Protein AF-A0A7V6E775-F1 (afdb_monomer_lite)

Structure (mmCIF, N/CA/C/O backbone):
data_AF-A0A7V6E775-F1
#
_entry.id   AF-A0A7V6E775-F1
#
loop_
_atom_site.group_PDB
_atom_site.id
_atom_site.type_symbol
_atom_site.label_atom_id
_atom_site.label_alt_id
_atom_site.label_comp_id
_atom_site.label_asym_id
_atom_site.label_entity_id
_atom_site.label_seq_id
_atom_site.pdbx_PDB_ins_code
_atom_site.Cartn_x
_atom_site.Cartn_y
_atom_site.Cartn_z
_atom_site.occupancy
_atom_site.B_iso_or_equiv
_atom_site.auth_seq_id
_atom_site.auth_comp_id
_atom_site.auth_asym_id
_atom_site.auth_atom_id
_atom_site.pdbx_PDB_model_num
ATOM 1 N N . MET A 1 1 ? 7.003 4.328 -23.461 1.00 48.69 1 MET A N 1
ATOM 2 C CA . MET A 1 1 ? 7.002 4.753 -22.043 1.00 48.69 1 MET A CA 1
ATOM 3 C C . MET A 1 1 ? 8.318 4.327 -21.418 1.00 48.69 1 MET A C 1
ATOM 5 O O . MET A 1 1 ? 8.668 3.161 -21.555 1.00 48.69 1 MET A O 1
ATOM 9 N N . ARG A 1 2 ? 9.081 5.244 -20.806 1.00 53.28 2 ARG A N 1
ATOM 10 C CA . ARG A 1 2 ? 10.233 4.834 -19.986 1.00 53.28 2 ARG A CA 1
ATOM 11 C C . ARG A 1 2 ? 9.691 4.055 -18.780 1.00 53.28 2 ARG A C 1
ATOM 13 O O . ARG A 1 2 ? 8.691 4.500 -18.218 1.00 53.28 2 ARG A O 1
ATOM 20 N N . PRO A 1 3 ? 10.284 2.916 -18.399 1.00 61.34 3 PRO A N 1
ATOM 21 C CA . PRO A 1 3 ? 9.878 2.229 -17.184 1.00 61.34 3 PRO A CA 1
ATOM 22 C C . PRO A 1 3 ? 10.198 3.125 -15.984 1.00 61.34 3 PRO A C 1
ATOM 24 O O . PRO A 1 3 ? 11.364 3.407 -15.724 1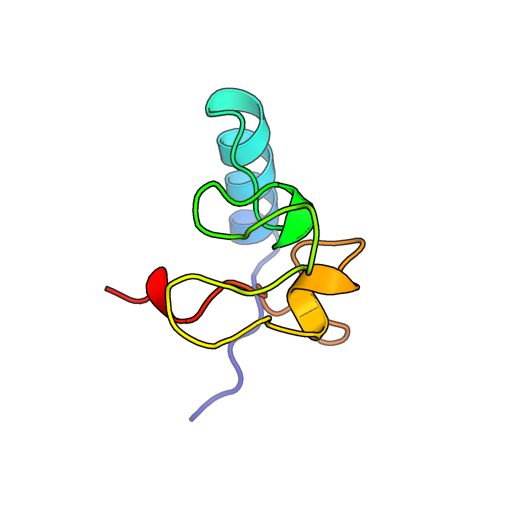.00 61.34 3 PRO A O 1
ATOM 27 N N . TYR A 1 4 ? 9.166 3.609 -15.294 1.00 76.00 4 TYR A N 1
ATOM 28 C CA . TYR A 1 4 ? 9.323 4.316 -14.024 1.00 76.00 4 TYR A CA 1
ATOM 29 C C . TYR A 1 4 ? 9.921 3.357 -12.990 1.00 76.00 4 TYR A C 1
ATOM 31 O O . TYR A 1 4 ? 9.510 2.202 -12.940 1.00 76.00 4 TYR A O 1
ATOM 39 N N . VAL A 1 5 ? 10.891 3.815 -12.204 1.00 83.75 5 VAL A N 1
ATOM 40 C CA . VAL A 1 5 ? 11.474 3.108 -11.054 1.00 83.75 5 VAL A CA 1
ATOM 41 C C . VAL A 1 5 ? 11.553 4.139 -9.938 1.00 83.75 5 VAL A C 1
ATOM 43 O O . VAL A 1 5 ? 12.021 5.250 -10.187 1.00 83.75 5 VAL A O 1
ATOM 46 N N . ALA A 1 6 ? 11.065 3.791 -8.749 1.00 83.38 6 ALA A N 1
ATOM 47 C CA . ALA A 1 6 ? 11.059 4.712 -7.624 1.00 83.38 6 ALA A CA 1
ATOM 48 C C . ALA A 1 6 ? 12.495 4.973 -7.156 1.00 83.38 6 ALA A C 1
ATOM 50 O O . ALA A 1 6 ? 13.280 4.041 -6.962 1.00 83.38 6 ALA A O 1
ATOM 51 N N . THR A 1 7 ? 12.838 6.241 -6.964 1.00 87.94 7 THR A N 1
ATOM 52 C CA . THR A 1 7 ? 14.111 6.639 -6.355 1.00 87.94 7 THR A CA 1
ATOM 53 C C . THR A 1 7 ? 14.123 6.328 -4.858 1.00 87.94 7 THR A C 1
ATOM 55 O O . THR A 1 7 ? 13.076 6.191 -4.220 1.00 87.94 7 THR A O 1
ATOM 58 N N . GLU A 1 8 ? 15.313 6.249 -4.259 1.00 86.88 8 GLU A N 1
ATOM 59 C CA . GLU A 1 8 ? 15.443 6.023 -2.813 1.00 86.88 8 GLU A CA 1
ATOM 60 C C . GLU A 1 8 ? 14.761 7.123 -1.985 1.00 86.88 8 GLU A C 1
ATOM 62 O O . GLU A 1 8 ? 14.149 6.831 -0.957 1.00 86.88 8 GLU A O 1
ATOM 67 N N . GLU A 1 9 ? 14.803 8.373 -2.454 1.00 89.06 9 GLU A N 1
ATOM 68 C CA . GLU A 1 9 ? 14.120 9.498 -1.809 1.00 89.06 9 GLU A CA 1
ATOM 69 C C . GLU A 1 9 ? 12.594 9.345 -1.853 1.00 89.06 9 GLU A C 1
ATOM 71 O O . GLU A 1 9 ? 11.928 9.546 -0.837 1.00 89.06 9 GLU A O 1
ATOM 76 N N . GLU A 1 10 ? 12.028 8.924 -2.989 1.00 86.88 10 GLU A N 1
ATOM 77 C CA . GLU A 1 10 ? 10.588 8.656 -3.108 1.00 86.88 10 GLU A CA 1
ATOM 78 C C . GLU A 1 10 ? 10.149 7.493 -2.213 1.00 86.88 10 GLU A C 1
ATOM 80 O O . GLU A 1 10 ? 9.112 7.574 -1.552 1.00 86.88 10 GLU A O 1
ATOM 85 N N . VAL A 1 11 ? 10.948 6.424 -2.145 1.00 87.94 11 VAL A N 1
ATOM 86 C CA . VAL A 1 11 ? 10.690 5.274 -1.264 1.00 87.94 11 VAL A CA 1
ATOM 87 C C . VAL A 1 11 ? 10.731 5.685 0.202 1.00 87.94 11 VAL A C 1
ATOM 89 O O . VAL A 1 11 ? 9.871 5.266 0.983 1.00 87.94 11 VAL A O 1
ATOM 92 N N . LYS A 1 12 ? 11.712 6.505 0.587 1.00 89.81 12 LYS A N 1
ATOM 93 C CA . LYS A 1 12 ? 11.836 7.016 1.952 1.00 89.81 12 LYS A CA 1
ATOM 94 C C . LYS A 1 12 ? 10.632 7.882 2.316 1.00 89.81 12 LYS A C 1
ATOM 96 O O . LYS A 1 12 ? 9.973 7.595 3.315 1.00 89.81 12 LYS A O 1
ATOM 101 N N . ARG A 1 13 ? 10.280 8.841 1.455 1.00 89.50 13 ARG A N 1
ATOM 102 C CA . ARG A 1 13 ? 9.111 9.707 1.647 1.00 89.50 13 ARG A CA 1
ATOM 103 C C . ARG A 1 13 ? 7.828 8.886 1.783 1.00 89.50 13 ARG A C 1
ATOM 105 O O . ARG A 1 13 ? 7.083 9.084 2.736 1.00 89.50 13 ARG A O 1
ATOM 112 N N . PHE A 1 14 ? 7.620 7.895 0.913 1.00 86.94 14 PHE A N 1
ATOM 113 C CA . PHE A 1 14 ? 6.453 7.015 0.992 1.00 86.94 14 PHE A CA 1
ATOM 114 C C . PHE A 1 14 ? 6.382 6.249 2.319 1.00 86.94 14 PHE A C 1
ATOM 116 O O . PHE A 1 14 ? 5.302 6.123 2.891 1.00 86.94 14 PHE A O 1
ATOM 123 N N . ARG A 1 15 ? 7.509 5.744 2.843 1.00 86.69 15 ARG A N 1
ATOM 124 C CA . ARG A 1 15 ? 7.531 5.075 4.157 1.00 86.69 15 ARG A CA 1
ATOM 125 C C . ARG A 1 15 ? 7.135 6.028 5.282 1.00 86.69 15 ARG A C 1
ATOM 127 O O . ARG A 1 15 ? 6.292 5.660 6.098 1.00 86.69 15 ARG A O 1
ATOM 134 N N . GLU A 1 16 ? 7.697 7.235 5.291 1.00 90.62 16 GLU A N 1
ATOM 135 C CA . GLU A 1 16 ? 7.389 8.262 6.294 1.00 90.62 16 GLU A CA 1
ATOM 136 C C . GLU A 1 16 ? 5.907 8.665 6.248 1.00 90.62 16 GLU A C 1
ATOM 138 O O . GLU A 1 16 ? 5.228 8.698 7.276 1.00 90.62 16 GLU A O 1
ATOM 143 N N . GLU A 1 17 ? 5.370 8.905 5.051 1.00 88.44 17 GLU A N 1
ATOM 144 C CA . GLU A 1 17 ? 3.957 9.232 4.849 1.00 88.44 17 GLU A CA 1
ATOM 145 C C . GLU A 1 17 ? 3.042 8.064 5.228 1.00 88.44 17 GLU A C 1
ATOM 147 O O . GLU A 1 17 ? 2.020 8.263 5.887 1.00 88.44 17 GLU A O 1
ATOM 152 N N . ARG A 1 18 ? 3.421 6.830 4.879 1.00 86.69 18 ARG A N 1
ATOM 153 C CA . ARG A 1 18 ? 2.669 5.625 5.238 1.00 86.69 18 ARG A CA 1
ATOM 154 C C . ARG A 1 18 ? 2.549 5.472 6.747 1.00 86.69 18 ARG A C 1
ATOM 156 O O . ARG A 1 18 ? 1.455 5.183 7.222 1.00 86.69 18 ARG A O 1
ATOM 163 N N . GLU A 1 19 ? 3.636 5.641 7.495 1.00 87.50 19 GLU A N 1
ATOM 164 C CA . GLU A 1 19 ? 3.587 5.567 8.959 1.00 87.50 19 GLU A CA 1
ATOM 165 C C . GLU A 1 19 ? 2.768 6.713 9.552 1.00 87.50 19 GLU A C 1
ATOM 167 O O . GLU A 1 19 ? 1.900 6.480 10.396 1.00 87.50 19 GLU A O 1
ATOM 172 N N . ARG A 1 20 ? 2.981 7.940 9.062 1.00 89.69 20 ARG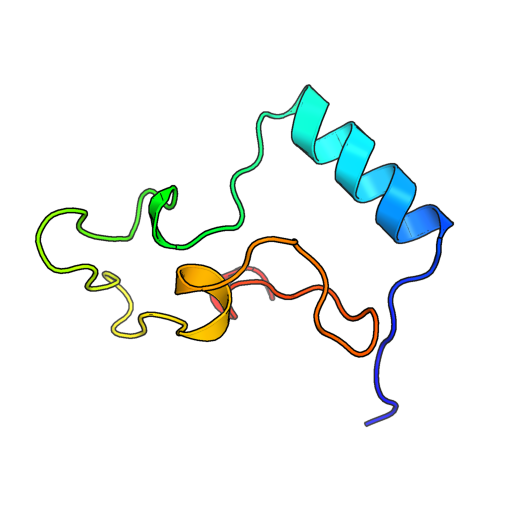 A N 1
ATOM 173 C CA . ARG A 1 20 ? 2.302 9.137 9.567 1.00 89.69 20 ARG A CA 1
ATOM 174 C C . ARG A 1 20 ? 0.792 9.102 9.346 1.00 89.69 20 ARG A C 1
ATOM 176 O O . ARG A 1 20 ? 0.035 9.461 10.244 1.00 89.69 20 ARG A O 1
ATOM 183 N N . PHE A 1 21 ? 0.360 8.688 8.159 1.00 85.56 21 PHE A N 1
ATOM 184 C CA . PHE A 1 21 ? -1.046 8.704 7.749 1.00 85.56 21 PHE A CA 1
ATOM 185 C C . PHE A 1 21 ? -1.701 7.319 7.788 1.00 85.56 21 PHE A C 1
ATOM 187 O O . PHE A 1 21 ? -2.852 7.175 7.385 1.00 85.56 21 PHE A O 1
ATOM 194 N N . LYS A 1 22 ? -0.984 6.299 8.283 1.00 82.44 22 LYS A N 1
ATOM 195 C CA . LYS A 1 22 ? -1.422 4.893 8.333 1.00 82.44 22 LYS A CA 1
ATOM 196 C C . LYS A 1 22 ? -1.966 4.388 6.992 1.00 82.44 22 LYS A C 1
ATOM 198 O O . LYS A 1 22 ? -2.992 3.713 6.941 1.00 82.44 22 LYS A O 1
ATOM 203 N N . LEU A 1 23 ? -1.270 4.718 5.903 1.00 81.44 23 LEU A N 1
ATOM 204 C CA . LEU A 1 23 ? -1.700 4.346 4.555 1.00 81.44 23 LEU A CA 1
ATOM 205 C C . LEU A 1 23 ? -1.599 2.830 4.348 1.00 81.44 23 LEU A C 1
ATOM 207 O O . LEU A 1 23 ? -0.587 2.187 4.653 1.00 81.44 23 LEU A O 1
ATOM 211 N N . VAL A 1 24 ? -2.658 2.271 3.775 1.00 82.94 24 VAL A N 1
ATOM 212 C CA . VAL A 1 24 ? -2.755 0.864 3.388 1.00 82.94 24 VAL A CA 1
ATOM 213 C C . VAL A 1 24 ? -2.651 0.758 1.871 1.00 82.94 24 VAL A C 1
ATOM 215 O O . VAL A 1 24 ? -3.264 1.532 1.144 1.00 82.94 24 VAL A O 1
ATOM 218 N N . TYR A 1 25 ? -1.837 -0.179 1.390 1.00 79.25 25 TYR A N 1
ATOM 219 C CA . TYR A 1 25 ? -1.582 -0.368 -0.044 1.00 79.25 25 TYR A CA 1
ATOM 220 C C . TYR A 1 25 ? -2.000 -1.756 -0.542 1.00 79.25 25 TYR A C 1
ATOM 222 O O . TYR A 1 25 ? -2.155 -1.954 -1.745 1.00 79.25 25 TYR A O 1
ATOM 230 N N . LYS A 1 26 ? -2.196 -2.721 0.365 1.00 82.25 26 LYS A N 1
ATOM 231 C CA . LYS A 1 26 ? -2.645 -4.070 0.016 1.00 82.25 26 LYS A CA 1
ATOM 232 C C . LYS A 1 26 ? -4.150 -4.083 -0.203 1.00 82.25 26 LYS A C 1
ATOM 234 O O . LYS A 1 26 ? -4.896 -3.406 0.504 1.00 82.25 26 LYS A O 1
ATOM 239 N N . CYS A 1 27 ? -4.605 -4.916 -1.136 1.00 81.44 27 CYS A N 1
ATOM 240 C CA . CYS A 1 27 ? -6.037 -5.083 -1.390 1.00 81.44 27 CYS A CA 1
ATOM 241 C C . CYS A 1 27 ? -6.786 -5.598 -0.149 1.00 81.44 27 CYS A C 1
ATOM 243 O O . CYS A 1 27 ? -7.889 -5.143 0.110 1.00 81.44 27 CYS A O 1
ATOM 245 N N . GLN A 1 28 ? -6.179 -6.472 0.658 1.00 81.62 28 GLN A N 1
ATOM 246 C CA . GLN A 1 28 ? -6.804 -7.035 1.868 1.00 81.62 28 GLN A CA 1
ATOM 247 C C . GLN A 1 28 ? -7.129 -5.983 2.942 1.00 81.62 28 GLN A C 1
ATOM 249 O O . GLN A 1 28 ? -8.064 -6.147 3.726 1.00 81.62 28 GLN A O 1
ATOM 254 N N . ASP A 1 29 ? -6.361 -4.896 2.956 1.00 83.00 29 ASP A N 1
ATOM 255 C CA . ASP A 1 29 ? -6.523 -3.781 3.886 1.00 83.00 29 ASP A CA 1
ATOM 256 C C . ASP A 1 29 ? -7.348 -2.634 3.274 1.00 83.00 29 ASP A C 1
ATOM 258 O O . ASP A 1 29 ? -7.612 -1.628 3.931 1.00 83.00 29 ASP A O 1
ATOM 262 N N . CYS A 1 30 ? -7.755 -2.760 2.009 1.00 81.69 30 CYS A N 1
ATOM 263 C CA . CYS A 1 30 ? -8.465 -1.721 1.278 1.00 81.69 30 CYS A CA 1
ATOM 264 C C . CYS A 1 30 ? -9.941 -1.658 1.688 1.00 81.69 30 CYS A C 1
ATOM 266 O O . CYS A 1 30 ? -10.632 -2.672 1.735 1.00 81.69 30 CYS A O 1
ATOM 268 N N . ALA A 1 31 ? -10.459 -0.445 1.894 1.00 84.19 31 ALA A N 1
ATOM 269 C CA . ALA A 1 31 ? -11.867 -0.219 2.233 1.00 84.19 31 ALA A CA 1
ATOM 270 C C . ALA A 1 31 ? -12.854 -0.635 1.123 1.00 84.19 31 ALA A C 1
ATOM 272 O O . ALA A 1 31 ? -14.031 -0.842 1.397 1.00 84.19 31 ALA A O 1
ATOM 273 N N . PHE A 1 32 ? -12.382 -0.745 -0.122 1.00 81.38 32 PHE A N 1
ATOM 274 C CA . PHE A 1 32 ? -13.194 -1.109 -1.287 1.00 81.38 32 PHE A CA 1
ATOM 275 C C . PHE A 1 32 ? -13.150 -2.602 -1.623 1.00 81.38 32 PHE A C 1
ATOM 277 O O . PHE A 1 32 ? -13.708 -3.010 -2.640 1.00 81.38 32 PHE A O 1
ATOM 284 N N . VAL A 1 33 ? -12.449 -3.407 -0.825 1.00 84.00 33 VAL A N 1
ATOM 285 C CA . VAL A 1 33 ? -12.371 -4.854 -1.023 1.00 84.00 33 VAL A CA 1
ATOM 286 C C . VAL A 1 33 ? -13.267 -5.539 -0.003 1.00 84.00 33 VAL A C 1
ATOM 288 O O . VAL A 1 33 ? -13.150 -5.293 1.200 1.00 84.00 33 VAL A O 1
ATOM 291 N N . ASN A 1 34 ? -14.151 -6.416 -0.478 1.00 85.25 34 ASN A N 1
ATOM 292 C CA . ASN A 1 34 ? -14.873 -7.319 0.400 1.00 85.25 34 ASN A CA 1
ATOM 293 C C . ASN A 1 34 ? -13.893 -8.353 0.961 1.00 85.25 34 ASN A C 1
ATOM 295 O O . ASN A 1 34 ? -13.210 -9.050 0.216 1.00 85.25 34 ASN A O 1
ATOM 299 N N . LYS A 1 35 ? -13.812 -8.462 2.286 1.00 82.44 35 LYS A N 1
ATOM 300 C CA . LYS A 1 35 ? -12.858 -9.355 2.958 1.00 82.44 35 LYS A CA 1
ATOM 301 C C . LYS A 1 35 ? -13.260 -10.825 2.887 1.00 82.44 35 LYS A C 1
ATOM 303 O O . LYS A 1 35 ? -12.398 -11.677 3.072 1.00 82.44 35 LYS A O 1
ATOM 308 N N . GLU A 1 36 ? -14.535 -11.114 2.642 1.00 83.06 36 GLU A N 1
ATOM 309 C CA . GLU A 1 36 ? -15.050 -12.486 2.607 1.00 83.06 36 GLU A CA 1
ATOM 310 C C . GLU A 1 36 ? -14.651 -13.212 1.321 1.00 83.06 36 GLU A C 1
ATOM 312 O O . GLU A 1 36 ? -14.186 -14.348 1.366 1.00 83.06 36 GLU A O 1
ATOM 317 N N . ASP A 1 37 ? -14.782 -12.540 0.178 1.00 82.19 37 ASP A N 1
ATOM 318 C CA . ASP A 1 37 ? -14.541 -13.131 -1.142 1.00 82.19 37 ASP A CA 1
ATOM 319 C C . ASP A 1 37 ? -13.396 -12.454 -1.923 1.00 82.19 37 ASP A C 1
ATOM 321 O O . ASP A 1 37 ? -13.054 -12.877 -3.027 1.00 82.19 37 ASP A O 1
ATOM 325 N N . LEU A 1 38 ? -12.763 -11.431 -1.335 1.00 76.38 38 LEU A N 1
ATOM 326 C CA . LEU A 1 38 ? -11.681 -10.638 -1.929 1.00 76.38 38 LEU A CA 1
ATOM 327 C C . LEU A 1 38 ? -12.064 -9.930 -3.243 1.00 76.38 38 LEU A C 1
ATOM 329 O O . LEU A 1 38 ? -11.173 -9.475 -3.968 1.00 76.38 38 LEU A O 1
ATOM 333 N N . SER A 1 39 ? -13.357 -9.765 -3.548 1.00 80.50 39 SER A N 1
ATOM 334 C CA . SER A 1 39 ? -13.800 -8.891 -4.637 1.00 80.50 39 SER A CA 1
ATOM 335 C C . SER A 1 39 ? -13.535 -7.428 -4.317 1.00 80.50 39 SER A C 1
ATOM 337 O O . SER A 1 39 ? -13.705 -6.946 -3.200 1.00 80.50 39 SER A O 1
ATOM 339 N N . CYS A 1 40 ? -13.121 -6.692 -5.340 1.00 81.81 40 CYS A N 1
ATOM 340 C CA . CYS A 1 40 ? -13.031 -5.243 -5.297 1.00 81.81 40 CYS A CA 1
ATOM 341 C C . CYS A 1 40 ? -14.328 -4.656 -5.856 1.00 81.81 40 CYS A C 1
ATOM 343 O O . CYS A 1 40 ? -14.756 -5.071 -6.934 1.00 81.81 40 CYS A O 1
ATOM 345 N N . THR A 1 41 ? -14.899 -3.643 -5.201 1.00 80.88 41 THR A N 1
ATOM 346 C CA . THR A 1 41 ? -16.092 -2.910 -5.675 1.00 80.88 41 THR A CA 1
ATOM 347 C C . THR A 1 41 ? -15.922 -2.348 -7.091 1.00 80.88 41 THR A C 1
ATOM 349 O O . THR A 1 41 ? -16.895 -2.166 -7.815 1.00 80.88 41 THR A O 1
ATOM 352 N N . PHE A 1 42 ? -14.681 -2.113 -7.522 1.00 76.56 42 PHE A N 1
ATOM 353 C CA . PHE A 1 42 ? -14.361 -1.646 -8.872 1.00 76.56 42 PHE A CA 1
ATOM 354 C C . PHE A 1 42 ? -14.185 -2.774 -9.903 1.00 76.56 42 PHE A C 1
ATOM 356 O O . PHE A 1 42 ? -13.847 -2.494 -11.047 1.00 76.56 42 PHE A O 1
ATOM 363 N N . GLY A 1 43 ? -14.393 -4.037 -9.521 1.00 68.88 43 GLY A N 1
ATOM 364 C CA . GLY A 1 43 ? -14.311 -5.196 -10.416 1.00 68.88 43 GLY A CA 1
ATOM 365 C C . GLY A 1 43 ? -12.900 -5.747 -10.644 1.00 68.88 43 GLY A C 1
ATOM 366 O O . GLY A 1 43 ? -12.720 -6.599 -11.508 1.00 68.88 43 GLY A O 1
ATOM 367 N N . TYR A 1 44 ? -11.900 -5.294 -9.879 1.00 67.69 44 TYR A N 1
ATOM 368 C CA . TYR A 1 44 ? -10.505 -5.718 -10.048 1.00 67.69 44 TYR A CA 1
ATOM 369 C C . TYR A 1 44 ? -9.845 -6.073 -8.709 1.00 67.69 44 TYR A C 1
ATOM 371 O O . TYR A 1 44 ? -9.314 -5.180 -8.040 1.00 67.69 44 TYR A O 1
ATOM 379 N N . PRO A 1 45 ? -9.804 -7.347 -8.284 1.00 63.72 45 PRO A N 1
ATOM 380 C CA . PRO A 1 45 ? -8.752 -7.749 -7.368 1.00 63.72 45 PRO A CA 1
ATOM 381 C C . PRO A 1 45 ? -7.414 -7.655 -8.112 1.00 63.72 45 PRO A C 1
ATOM 383 O O . PRO A 1 45 ? -7.174 -8.368 -9.085 1.00 63.72 45 PRO A O 1
ATOM 386 N N . ASN A 1 46 ? -6.533 -6.750 -7.684 1.00 70.06 46 ASN A N 1
ATOM 387 C CA . ASN A 1 46 ? -5.177 -6.696 -8.219 1.00 70.06 46 ASN A CA 1
ATOM 388 C C . ASN A 1 46 ? -4.370 -7.814 -7.550 1.00 70.06 46 ASN A C 1
ATOM 390 O O . ASN A 1 46 ? -3.972 -7.679 -6.394 1.00 70.06 46 ASN A O 1
ATOM 394 N N . GLU A 1 47 ? -4.151 -8.924 -8.263 1.00 73.69 47 GLU A N 1
ATOM 395 C CA . GLU A 1 47 ? -3.410 -10.084 -7.746 1.00 73.69 47 GLU A CA 1
ATOM 396 C C . GLU A 1 47 ? -2.052 -9.704 -7.154 1.00 73.69 47 GLU A C 1
ATOM 398 O O . GLU A 1 47 ? -1.651 -10.258 -6.130 1.00 73.69 47 GLU A O 1
ATOM 403 N N . THR A 1 48 ? -1.369 -8.729 -7.757 1.00 71.56 48 THR A N 1
ATOM 404 C CA . THR A 1 48 ? -0.097 -8.227 -7.245 1.00 71.56 48 THR A CA 1
ATOM 405 C C . THR A 1 48 ? -0.279 -7.590 -5.876 1.00 71.56 48 THR A C 1
ATOM 407 O O . THR A 1 48 ? 0.522 -7.865 -5.001 1.00 71.56 48 THR A O 1
ATOM 410 N N . LEU A 1 49 ? -1.336 -6.807 -5.644 1.00 74.44 49 LEU A N 1
ATOM 411 C CA . LEU A 1 49 ? -1.618 -6.168 -4.347 1.00 74.44 49 LEU A CA 1
ATOM 412 C C . LEU A 1 49 ? -2.263 -7.102 -3.320 1.00 74.44 49 LEU A C 1
ATOM 414 O O . LEU A 1 49 ? -2.193 -6.829 -2.122 1.00 74.44 49 LEU A O 1
ATOM 418 N N . LEU A 1 50 ? -2.897 -8.188 -3.767 1.00 75.94 50 LEU A N 1
ATOM 419 C CA . LEU A 1 50 ? -3.347 -9.273 -2.893 1.00 75.94 50 LEU A CA 1
ATOM 420 C C . LEU A 1 50 ? -2.163 -10.085 -2.361 1.00 75.94 50 LEU A C 1
ATOM 422 O O . LEU A 1 50 ? -2.180 -10.501 -1.207 1.00 75.94 50 LEU A O 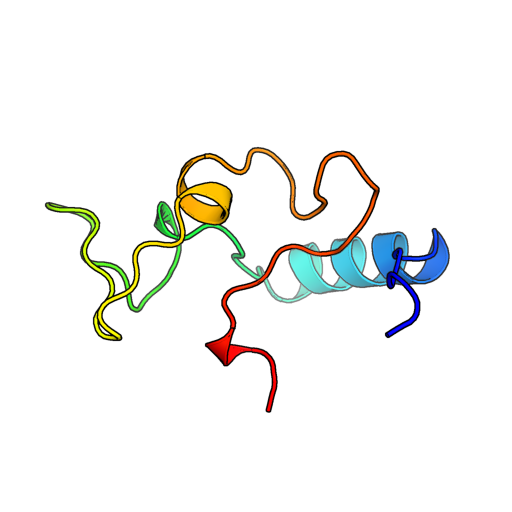1
ATOM 426 N N . LYS A 1 51 ? -1.140 -10.294 -3.196 1.00 72.56 51 LYS A N 1
ATOM 427 C CA . LYS A 1 51 ? 0.068 -11.074 -2.879 1.00 72.56 51 LYS A CA 1
ATOM 428 C C . LYS A 1 51 ? 1.278 -10.190 -2.546 1.00 72.56 51 LYS A C 1
ATOM 430 O O . LYS A 1 51 ? 2.384 -10.698 -2.398 1.00 72.56 51 LYS A O 1
ATOM 435 N N . ALA A 1 52 ? 1.097 -8.872 -2.469 1.00 71.19 52 ALA A N 1
ATOM 436 C CA . ALA A 1 52 ? 2.184 -7.935 -2.228 1.00 71.19 52 ALA A CA 1
ATOM 437 C C . ALA A 1 52 ? 2.611 -8.009 -0.765 1.00 71.19 52 ALA A C 1
ATOM 439 O O . ALA A 1 52 ? 1.866 -7.616 0.133 1.00 71.19 52 ALA A O 1
ATOM 440 N N . ASP A 1 53 ? 3.844 -8.434 -0.518 1.00 67.12 53 ASP A N 1
ATOM 441 C CA . ASP A 1 53 ? 4.505 -8.239 0.776 1.00 67.12 53 ASP A CA 1
ATOM 442 C C . ASP A 1 53 ? 5.083 -6.828 0.932 1.00 67.12 53 ASP A C 1
ATOM 444 O O . ASP A 1 53 ? 5.281 -6.348 2.048 1.00 67.12 53 ASP A O 1
ATOM 448 N N . VAL A 1 54 ? 5.304 -6.144 -0.190 1.00 73.62 54 VAL A N 1
ATOM 449 C CA . VAL A 1 54 ? 5.947 -4.832 -0.283 1.00 73.62 54 VAL A CA 1
ATOM 450 C C . VAL A 1 54 ? 5.201 -3.925 -1.262 1.00 73.62 54 VAL A C 1
ATOM 452 O O . VAL A 1 54 ? 4.530 -4.391 -2.177 1.00 73.62 54 VAL A O 1
ATOM 455 N N . PHE A 1 55 ? 5.344 -2.612 -1.086 1.00 78.88 55 PHE A N 1
ATOM 456 C CA . PHE A 1 55 ? 4.768 -1.585 -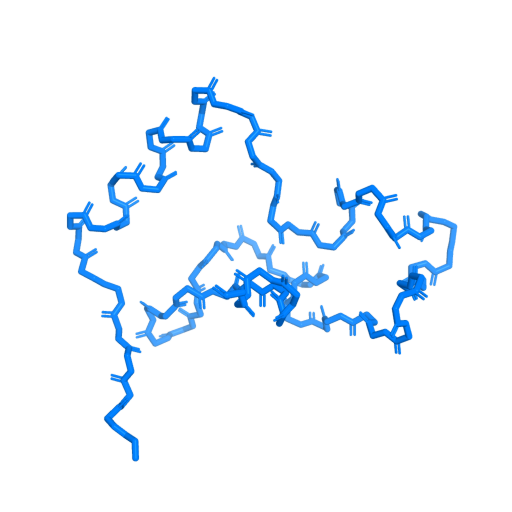1.966 1.00 78.88 55 PHE A CA 1
ATOM 457 C C . PHE A 1 55 ? 5.591 -1.347 -3.250 1.00 78.88 55 PHE A C 1
ATOM 459 O O . PHE A 1 55 ? 5.258 -0.460 -4.034 1.00 78.88 55 PHE A O 1
ATOM 466 N N . LEU A 1 56 ? 6.662 -2.122 -3.463 1.00 84.06 56 LEU A N 1
ATOM 467 C CA . LEU A 1 56 ? 7.499 -2.100 -4.662 1.00 84.06 56 LEU A CA 1
ATOM 468 C C . LEU A 1 56 ? 7.434 -3.451 -5.381 1.00 84.06 56 LEU A C 1
ATOM 470 O O . LEU A 1 56 ? 7.443 -4.495 -4.733 1.00 84.06 56 LEU A O 1
ATOM 474 N N . ASP A 1 57 ? 7.413 -3.450 -6.711 1.00 80.38 57 ASP A N 1
ATOM 475 C CA . ASP A 1 57 ? 7.586 -4.671 -7.495 1.00 80.38 57 ASP A CA 1
ATOM 476 C C . ASP A 1 57 ? 9.055 -5.136 -7.493 1.00 80.38 57 ASP A C 1
ATOM 478 O O . ASP A 1 57 ? 9.95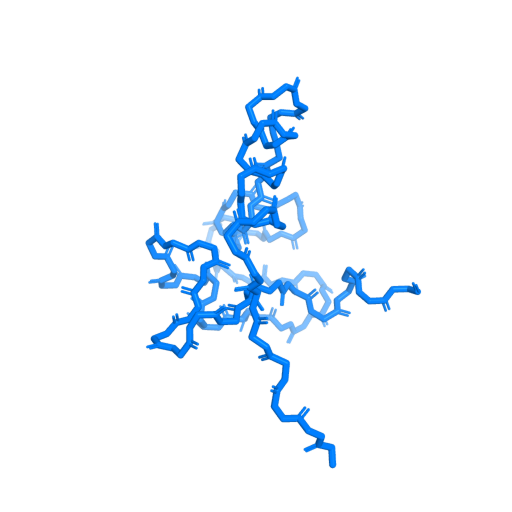6 -4.488 -6.954 1.00 80.38 57 ASP A O 1
ATOM 482 N N . LYS A 1 58 ? 9.322 -6.270 -8.149 1.00 79.44 58 LYS A N 1
ATOM 483 C CA . LYS A 1 58 ? 10.679 -6.832 -8.286 1.00 79.44 58 LYS A CA 1
ATOM 484 C C . LYS A 1 58 ? 11.664 -5.918 -9.031 1.00 79.44 58 LYS A C 1
ATOM 486 O O . LYS A 1 58 ? 12.858 -6.194 -9.029 1.00 79.44 58 LYS A O 1
ATOM 491 N N . VAL A 1 59 ? 11.168 -4.879 -9.696 1.00 81.00 59 VAL A N 1
ATOM 492 C CA . VAL A 1 59 ? 11.931 -3.918 -10.500 1.00 81.00 59 VAL A CA 1
ATOM 493 C C . VAL A 1 59 ? 12.053 -2.571 -9.765 1.00 81.00 59 VAL A C 1
ATOM 495 O O . VAL A 1 59 ? 12.642 -1.634 -10.296 1.00 81.00 59 VAL A O 1
ATOM 498 N N . GLY A 1 60 ? 11.535 -2.461 -8.534 1.00 81.25 60 GLY A N 1
ATOM 499 C CA . GLY A 1 60 ? 11.591 -1.241 -7.727 1.00 81.25 60 GLY A CA 1
ATOM 500 C C . GLY A 1 60 ? 10.547 -0.194 -8.118 1.00 81.25 60 GLY A C 1
ATOM 501 O O . GLY A 1 60 ? 10.732 0.992 -7.856 1.00 81.25 60 GLY A O 1
ATOM 502 N N . ARG A 1 61 ? 9.453 -0.593 -8.770 1.00 83.75 61 ARG A N 1
ATOM 503 C CA . ARG A 1 61 ? 8.347 0.310 -9.118 1.00 83.75 61 ARG A CA 1
ATOM 504 C C . ARG A 1 61 ? 7.291 0.267 -8.042 1.00 83.75 61 ARG A C 1
ATOM 506 O O . ARG A 1 61 ? 6.958 -0.816 -7.568 1.00 83.75 61 ARG A O 1
ATOM 513 N N . PHE A 1 62 ? 6.711 1.413 -7.711 1.00 82.75 62 PHE A N 1
ATOM 514 C CA . PHE A 1 62 ? 5.544 1.408 -6.848 1.00 82.75 62 PHE A CA 1
ATOM 515 C C . PHE A 1 62 ? 4.402 0.612 -7.474 1.00 82.75 62 PHE A C 1
ATOM 517 O O . PHE A 1 62 ? 4.048 0.813 -8.637 1.00 82.75 62 PHE A O 1
ATOM 524 N N . VAL A 1 63 ? 3.817 -0.280 -6.680 1.00 79.06 63 VAL A N 1
ATOM 525 C CA . VAL A 1 63 ? 2.613 -1.009 -7.063 1.00 79.06 63 VAL A CA 1
ATOM 526 C C . VAL A 1 63 ? 1.457 -0.404 -6.294 1.00 79.06 63 VAL A C 1
ATOM 528 O O . VAL A 1 63 ? 1.371 -0.539 -5.075 1.00 79.06 63 VAL A O 1
ATOM 531 N N . PHE A 1 64 ? 0.554 0.242 -7.020 1.00 75.88 64 PHE A N 1
ATOM 532 C CA . PHE A 1 64 ? -0.686 0.765 -6.469 1.00 75.88 64 PHE A CA 1
ATOM 533 C C . PHE A 1 64 ? -1.874 0.287 -7.286 1.00 75.88 64 PHE A C 1
ATOM 535 O O . PHE A 1 64 ? -1.746 -0.194 -8.416 1.00 75.88 64 PHE A O 1
ATOM 542 N N . CYS A 1 65 ? -3.059 0.394 -6.691 1.00 73.00 65 CYS A N 1
ATOM 543 C CA . CYS A 1 65 ? -4.278 0.222 -7.456 1.00 73.00 65 CYS A CA 1
ATOM 544 C C . CYS A 1 65 ? -4.332 1.341 -8.498 1.00 73.00 65 CYS A C 1
ATOM 546 O O . CYS A 1 65 ? -4.081 2.497 -8.162 1.00 73.00 65 CYS A O 1
ATOM 548 N N . LYS A 1 66 ? -4.708 1.006 -9.737 1.00 61.97 66 LYS A N 1
ATOM 549 C CA . LYS A 1 66 ? -4.863 1.959 -10.849 1.00 61.97 66 LYS A CA 1
ATOM 550 C C . LYS A 1 66 ? -5.774 3.151 -10.500 1.00 61.97 66 LYS A C 1
ATOM 552 O O . LYS A 1 66 ? -5.685 4.192 -11.126 1.00 61.97 66 LYS A O 1
ATOM 557 N N . TYR A 1 67 ? -6.622 3.018 -9.478 1.00 55.31 67 TYR A N 1
ATOM 558 C CA . TYR A 1 67 ? -7.488 4.092 -8.989 1.00 55.31 67 TYR A CA 1
ATOM 559 C C . TYR A 1 67 ? -6.750 5.232 -8.253 1.00 55.31 67 TYR A C 1
ATOM 561 O O . TYR A 1 67 ? -7.330 6.290 -8.049 1.00 55.31 67 TYR A O 1
ATOM 569 N N . PHE A 1 68 ? -5.489 5.047 -7.844 1.00 54.22 68 PHE A N 1
ATOM 570 C CA . PHE A 1 68 ? -4.684 6.134 -7.264 1.00 54.22 68 PHE A CA 1
ATOM 571 C C . PHE A 1 68 ? -4.037 7.044 -8.320 1.00 54.22 68 PHE A C 1
ATOM 573 O O . PHE A 1 68 ? -3.507 8.090 -7.957 1.00 54.22 68 PHE A O 1
ATOM 580 N N . GLU A 1 69 ? -4.076 6.676 -9.604 1.00 43.47 69 GLU A N 1
ATOM 581 C CA . GLU A 1 69 ? -3.686 7.566 -10.701 1.00 43.47 69 GLU A CA 1
ATOM 582 C C . GLU A 1 69 ? -4.879 8.478 -11.045 1.00 43.47 69 GLU A C 1
ATOM 584 O O . GLU A 1 69 ? -5.685 8.142 -11.914 1.00 43.47 69 GLU A O 1
ATOM 589 N N . VAL A 1 70 ? -5.026 9.600 -10.327 1.00 35.81 70 VAL A N 1
ATOM 590 C CA . VAL A 1 70 ? -5.907 10.721 -10.720 1.00 35.81 70 VAL A CA 1
ATOM 591 C C . VAL A 1 70 ? -5.059 11.851 -11.280 1.00 35.81 70 VAL A C 1
ATOM 593 O O . VAL A 1 70 ? -4.069 12.215 -10.607 1.00 35.81 70 VAL A O 1
#

Secondary structure (DSSP, 8-state):
-------HHHHHHHHHHHHHHT---SGGG-TTB-TTT--BTTS---HHHHS-SSSB-TTS-B---GGG--

Radius of gyration: 12.83 Å; chains: 1; bounding box: 32×24×32 Å

Sequence (70 aa):
MRPYVATEEEVKRFREERERFKLVYKCQDCAFVNKEDLSCTFGYPNETLLKADVFLDKVGRFVFCKYFEV

pLDDT: mean 77.46, std 11.28, range [35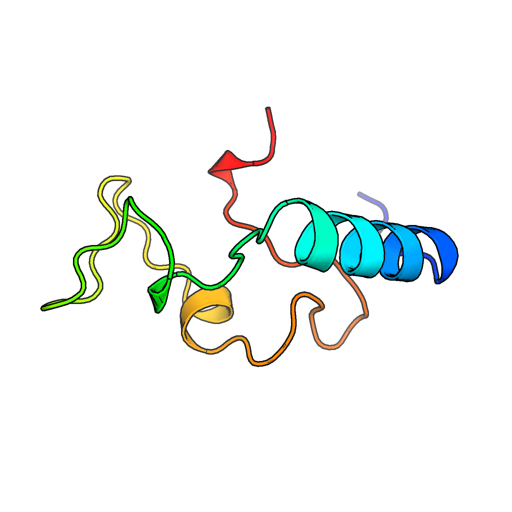.81, 90.62]

Foldseek 3Di:
DPDDADDPVNVVVCVVCCVVVVDDAALCPDPQADNVPRAGVVRDDPVCSPPPPDQADPRRDGDHDPVVPD